Protein AF-A0A7S2I4R6-F1 (afdb_monomer_lite)

Secondary structure (DSSP, 8-state):
-PPBPTTT--B--SSHHHHHHHHHHHHHHHHHHHTSS-TT--EEEEEEEEEPPSSSTT---SSEEEEEEEEEESS--TTS-SEEEEEEEPP--TT----HHHHHHIIIIIIS-HHHHHHHHHHHHGGG-SS--PPP------

Radius of gyration: 15.7 Å; chains: 1; bounding box: 38×29×45 Å

Sequence (142 aa):
RTRPGVWSGARFPHTADQILEFGAEWLTKAFHTFGSLPQDNRVEKIVSVERLPDSGENQAGGAATKAFITVKYAKKDPSLHEELFAKMPYEMLPNSPSTVKDTRHRLSSVYGDADGSELSTYVFCEHLFPFRIPRLYFCDIS

Structure (mmCIF, N/CA/C/O backbone):
data_AF-A0A7S2I4R6-F1
#
_entry.id   AF-A0A7S2I4R6-F1
#
loop_
_atom_site.group_PDB
_atom_site.id
_atom_site.type_symbol
_atom_site.label_atom_id
_atom_site.label_alt_id
_atom_site.label_comp_id
_atom_site.label_asym_id
_atom_site.label_entity_id
_atom_site.label_seq_id
_atom_site.pdbx_PDB_ins_code
_atom_site.Cartn_x
_atom_site.Cartn_y
_atom_site.Cartn_z
_atom_site.occupancy
_atom_site.B_iso_or_equiv
_atom_site.auth_seq_id
_atom_site.auth_comp_id
_atom_site.auth_asym_id
_atom_site.auth_atom_id
_atom_site.pdbx_PDB_model_num
ATOM 1 N N . ARG A 1 1 ? -4.218 -1.542 -18.105 1.00 56.28 1 ARG A N 1
ATOM 2 C CA . ARG A 1 1 ? -5.475 -2.179 -17.615 1.00 56.28 1 ARG A CA 1
ATOM 3 C C . ARG A 1 1 ? -5.106 -3.059 -16.428 1.00 56.28 1 ARG A C 1
ATOM 5 O O . ARG A 1 1 ? -4.233 -3.895 -16.602 1.00 56.28 1 ARG A O 1
ATOM 12 N N . THR A 1 2 ? -5.726 -2.858 -15.265 1.00 69.19 2 THR A N 1
ATOM 13 C CA . THR A 1 2 ? -5.475 -3.642 -14.042 1.00 69.19 2 THR A CA 1
ATOM 14 C C . THR A 1 2 ? -6.074 -5.046 -14.186 1.00 69.19 2 THR A C 1
ATOM 16 O O . THR A 1 2 ? -7.235 -5.191 -14.589 1.00 69.19 2 THR A O 1
ATOM 19 N N . ARG A 1 3 ? -5.274 -6.088 -13.932 1.00 79.94 3 ARG A N 1
ATOM 20 C CA . ARG A 1 3 ? -5.749 -7.480 -13.861 1.00 79.94 3 ARG A CA 1
ATOM 21 C C . ARG A 1 3 ? -6.255 -7.768 -12.437 1.00 79.94 3 ARG A C 1
ATOM 23 O O . ARG A 1 3 ? -5.840 -7.075 -11.510 1.00 79.94 3 ARG A O 1
ATOM 30 N N . PRO A 1 4 ? -7.192 -8.712 -12.245 1.00 89.19 4 PRO A N 1
ATOM 31 C CA . PRO A 1 4 ? -7.530 -9.190 -10.908 1.00 89.19 4 PRO A CA 1
ATOM 32 C C . PRO A 1 4 ? -6.313 -9.831 -10.241 1.00 89.19 4 PRO A C 1
ATOM 34 O O . PRO A 1 4 ? -5.543 -10.514 -10.915 1.00 89.19 4 PRO A O 1
ATOM 37 N N . GLY A 1 5 ? -6.166 -9.620 -8.939 1.00 89.88 5 GLY A N 1
ATOM 38 C CA . GLY A 1 5 ? -5.157 -10.295 -8.141 1.00 89.88 5 GLY A CA 1
ATOM 39 C C . GLY A 1 5 ? -5.476 -11.768 -7.921 1.00 89.88 5 GLY A C 1
ATOM 40 O O . GLY A 1 5 ? -6.641 -12.164 -7.847 1.00 89.88 5 GLY A O 1
ATOM 41 N N . VAL A 1 6 ? -4.430 -12.582 -7.846 1.00 90.12 6 VAL A N 1
ATOM 42 C CA . VAL A 1 6 ? -4.494 -14.035 -7.686 1.00 90.12 6 VAL A CA 1
ATOM 43 C C . VAL A 1 6 ? -5.010 -14.411 -6.298 1.00 90.12 6 VAL A C 1
ATOM 45 O O . VAL A 1 6 ? -5.686 -15.430 -6.167 1.00 90.12 6 VAL A O 1
ATOM 48 N N . TRP A 1 7 ? -4.737 -13.603 -5.269 1.00 89.88 7 TRP A N 1
ATOM 49 C CA . TRP A 1 7 ? -5.134 -13.914 -3.894 1.00 89.88 7 TRP A CA 1
ATOM 50 C C . TRP A 1 7 ? -6.493 -13.335 -3.518 1.00 89.88 7 TRP A C 1
ATOM 52 O O . TRP A 1 7 ? -7.334 -14.053 -2.982 1.00 89.88 7 TRP A O 1
ATOM 62 N N . SER A 1 8 ? -6.739 -12.054 -3.800 1.00 89.56 8 SER A N 1
ATOM 63 C CA . SER A 1 8 ? -8.001 -11.403 -3.422 1.00 89.56 8 SER A CA 1
ATOM 64 C C . SER A 1 8 ? -9.086 -11.492 -4.497 1.00 89.56 8 SER A C 1
ATOM 66 O O . SER A 1 8 ? -10.256 -11.237 -4.210 1.00 89.56 8 SER A O 1
ATOM 68 N N . GLY A 1 9 ? -8.722 -11.769 -5.756 1.00 89.88 9 GLY A N 1
ATOM 69 C CA . GLY A 1 9 ? -9.626 -11.643 -6.905 1.00 89.88 9 GLY A CA 1
ATOM 70 C C . GLY A 1 9 ? -10.034 -10.196 -7.225 1.00 89.88 9 GLY A C 1
ATOM 71 O O . GLY A 1 9 ? -10.791 -9.960 -8.171 1.00 89.88 9 GLY A O 1
ATOM 72 N N . ALA A 1 10 ? -9.561 -9.206 -6.462 1.00 90.25 10 ALA A N 1
ATOM 73 C CA . ALA A 1 10 ? -9.870 -7.801 -6.677 1.00 90.25 10 ALA A CA 1
ATOM 74 C C . ALA A 1 10 ? -8.935 -7.194 -7.724 1.00 90.25 10 ALA A C 1
ATOM 76 O O . ALA A 1 10 ? -7.769 -7.561 -7.844 1.00 90.25 10 ALA A O 1
ATOM 77 N N . ARG A 1 11 ? -9.425 -6.202 -8.470 1.00 92.50 11 ARG A N 1
ATOM 78 C CA . ARG A 1 11 ? -8.520 -5.283 -9.170 1.00 92.50 11 ARG A CA 1
ATOM 79 C C . ARG A 1 11 ? -7.869 -4.379 -8.132 1.00 92.50 11 ARG A C 1
ATOM 81 O O . ARG A 1 11 ? -8.561 -3.937 -7.215 1.00 92.50 11 ARG A O 1
ATOM 88 N N . PHE A 1 12 ? -6.592 -4.073 -8.313 1.00 92.69 12 PHE A N 1
ATOM 89 C CA . PHE A 1 12 ? -5.825 -3.224 -7.406 1.00 92.69 12 PHE A CA 1
ATOM 90 C C . PHE A 1 12 ? -4.971 -2.213 -8.187 1.00 92.69 12 PHE A C 1
ATOM 92 O O . PHE A 1 12 ? -4.716 -2.428 -9.377 1.00 92.69 12 PHE A O 1
ATOM 99 N N . PRO A 1 13 ? -4.591 -1.081 -7.567 1.00 93.31 13 PRO A N 1
ATOM 100 C CA . PRO A 1 13 ? -3.796 -0.053 -8.222 1.00 93.31 13 PRO A CA 1
ATOM 101 C C . PRO A 1 13 ? -2.326 -0.481 -8.349 1.00 93.31 13 PRO A C 1
ATOM 103 O O . PRO A 1 13 ? -1.754 -1.065 -7.432 1.00 93.31 13 PRO A O 1
ATOM 106 N N . HIS A 1 14 ? -1.698 -0.140 -9.475 1.00 90.00 14 HIS A N 1
ATOM 107 C CA . HIS A 1 14 ? -0.263 -0.344 -9.730 1.00 90.00 14 HIS A CA 1
ATOM 108 C C . HIS A 1 14 ? 0.528 0.972 -9.767 1.00 90.00 14 HIS A C 1
ATOM 110 O O . HIS A 1 14 ? 1.735 0.960 -9.997 1.00 90.00 14 HIS A O 1
ATOM 116 N N . THR A 1 15 ? -0.135 2.114 -9.575 1.00 91.38 15 THR A N 1
ATOM 117 C CA . THR A 1 15 ? 0.505 3.433 -9.532 1.00 91.38 15 THR A CA 1
ATOM 118 C C . THR A 1 15 ? -0.082 4.287 -8.411 1.00 91.38 15 THR A C 1
ATOM 120 O O . THR A 1 15 ? -1.206 4.060 -7.960 1.00 91.38 15 THR A O 1
ATOM 123 N N . ALA A 1 16 ? 0.672 5.308 -7.992 1.00 92.81 16 ALA A N 1
ATOM 124 C CA . ALA A 1 16 ? 0.204 6.325 -7.049 1.00 92.81 16 ALA A CA 1
ATOM 125 C C . ALA A 1 16 ? -1.092 7.008 -7.524 1.00 92.81 16 ALA A C 1
ATOM 127 O O . ALA A 1 16 ? -2.025 7.169 -6.742 1.00 92.81 16 ALA A O 1
ATOM 128 N N . ASP A 1 17 ? -1.182 7.331 -8.815 1.00 93.50 17 ASP A N 1
ATOM 129 C CA . ASP A 1 17 ? -2.372 7.966 -9.389 1.00 93.50 17 ASP A CA 1
ATOM 130 C C . ASP A 1 17 ? -3.585 7.029 -9.336 1.00 93.50 17 ASP A C 1
ATOM 132 O O . ASP A 1 17 ? -4.675 7.440 -8.947 1.00 93.50 17 ASP A O 1
ATOM 136 N N . GLN A 1 18 ? -3.391 5.734 -9.609 1.00 94.12 18 GLN A N 1
ATOM 137 C CA . GLN A 1 18 ? -4.470 4.750 -9.504 1.00 94.12 18 GLN A CA 1
ATOM 138 C C . GLN A 1 18 ? -4.967 4.565 -8.068 1.00 94.12 18 GLN A C 1
ATOM 140 O O . GLN A 1 18 ? -6.143 4.275 -7.877 1.00 94.12 18 GLN A O 1
ATOM 145 N N . ILE A 1 19 ? -4.116 4.743 -7.050 1.00 95.00 19 ILE A N 1
ATOM 146 C CA . ILE A 1 19 ? -4.567 4.724 -5.648 1.00 95.00 19 ILE A CA 1
ATOM 147 C C . ILE A 1 19 ? -5.593 5.842 -5.410 1.00 95.00 19 ILE A C 1
ATOM 149 O O . ILE A 1 19 ? -6.623 5.603 -4.778 1.00 95.00 19 ILE A O 1
ATOM 153 N N . LEU A 1 20 ? -5.344 7.039 -5.950 1.00 95.44 20 LEU A N 1
ATOM 154 C CA . LEU A 1 20 ? -6.283 8.160 -5.867 1.00 95.44 20 LEU A CA 1
ATOM 155 C C . LEU A 1 20 ? -7.563 7.891 -6.669 1.00 95.44 20 LEU A C 1
ATOM 157 O O . LEU A 1 20 ? -8.652 8.154 -6.163 1.00 95.44 20 LEU A O 1
ATOM 161 N N . GLU A 1 21 ? -7.447 7.333 -7.878 1.00 95.94 2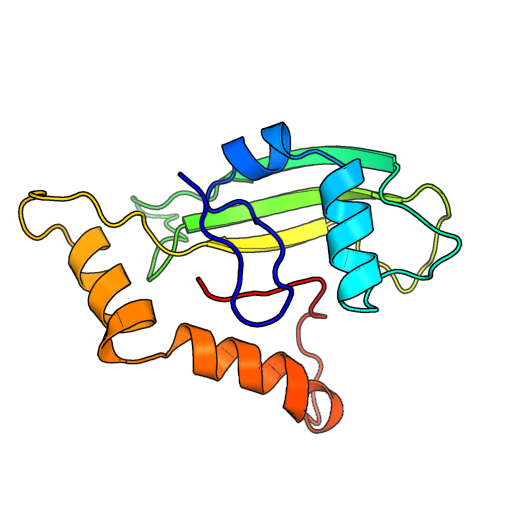1 GLU A N 1
ATOM 162 C CA . GLU A 1 21 ? -8.598 6.988 -8.729 1.00 95.94 21 GLU A CA 1
ATOM 163 C C . GLU A 1 21 ? -9.509 5.926 -8.097 1.00 95.94 21 GLU A C 1
ATOM 165 O O . GLU A 1 21 ? -10.731 6.015 -8.194 1.00 95.94 21 GLU A O 1
ATOM 170 N N . PHE A 1 22 ? -8.925 4.915 -7.450 1.00 95.75 22 PHE A N 1
ATOM 171 C CA . PHE A 1 22 ? -9.666 3.844 -6.779 1.00 95.75 22 PHE A CA 1
ATOM 172 C C . PHE A 1 22 ? -10.324 4.336 -5.482 1.00 95.75 22 PHE A C 1
ATOM 174 O O . PHE A 1 22 ? -11.424 3.902 -5.132 1.00 95.75 22 PHE A O 1
ATOM 181 N N . GLY A 1 23 ? -9.663 5.258 -4.780 1.00 97.19 23 GLY A N 1
ATOM 182 C CA . GLY A 1 23 ? -10.234 5.995 -3.662 1.00 97.19 23 GLY A CA 1
ATOM 183 C C . GLY A 1 23 ? -10.368 5.214 -2.349 1.00 97.19 23 GLY A C 1
ATOM 184 O O . GLY A 1 23 ? -9.993 4.047 -2.204 1.00 97.19 23 GLY A O 1
ATOM 185 N N . ALA A 1 24 ? -10.916 5.904 -1.347 1.00 98.31 24 ALA A N 1
ATOM 186 C CA . ALA A 1 24 ? -11.037 5.410 0.027 1.00 98.31 24 ALA A CA 1
ATOM 187 C C . ALA A 1 24 ? -11.976 4.197 0.166 1.00 98.31 24 ALA A C 1
ATOM 189 O O . ALA A 1 24 ? -11.744 3.319 1.000 1.00 98.31 24 ALA A O 1
ATOM 190 N N . GLU A 1 25 ? -13.021 4.119 -0.662 1.00 98.12 25 GLU A N 1
ATOM 191 C CA . GLU A 1 25 ? -13.946 2.981 -0.664 1.00 98.12 25 GLU A CA 1
ATOM 192 C C . GLU A 1 25 ? -13.231 1.692 -1.076 1.00 98.12 25 GLU A C 1
ATOM 194 O O . GLU A 1 25 ? -13.385 0.653 -0.428 1.00 98.12 25 GLU A O 1
ATOM 199 N N . TRP A 1 26 ? -12.380 1.767 -2.102 1.00 97.44 26 TRP A N 1
ATOM 200 C CA . TRP A 1 26 ? -11.589 0.618 -2.509 1.00 97.44 26 TRP A CA 1
ATOM 201 C C . TRP A 1 26 ? -10.606 0.189 -1.418 1.00 97.44 26 TRP A C 1
ATOM 203 O O . TRP A 1 26 ? -10.564 -0.996 -1.092 1.00 97.44 26 TRP A O 1
ATOM 213 N N . LEU A 1 27 ? -9.876 1.131 -0.801 1.00 98.00 27 LEU A N 1
ATOM 214 C CA . LEU A 1 27 ? -8.965 0.814 0.310 1.00 98.00 27 LEU A CA 1
ATOM 215 C C . LEU A 1 27 ? -9.704 0.154 1.475 1.00 98.00 27 LEU A C 1
ATOM 217 O O . LEU A 1 27 ? -9.223 -0.825 2.034 1.00 98.00 27 LEU A O 1
ATOM 221 N N . THR A 1 28 ? -10.903 0.642 1.800 1.00 98.38 28 THR A N 1
ATOM 222 C CA . THR A 1 28 ? -11.762 0.030 2.821 1.00 98.38 28 THR A CA 1
ATOM 223 C C . THR A 1 28 ? -12.051 -1.427 2.483 1.00 98.38 28 THR A C 1
ATOM 225 O O . THR A 1 28 ? -11.820 -2.313 3.305 1.00 98.38 28 THR A O 1
ATOM 228 N N . LYS A 1 29 ? -12.509 -1.698 1.256 1.00 97.56 29 LYS A N 1
ATOM 229 C CA . LYS A 1 29 ? -12.806 -3.062 0.814 1.00 97.56 29 LYS A CA 1
ATOM 230 C C . LYS A 1 29 ? -11.559 -3.945 0.823 1.00 97.56 29 LYS A C 1
ATOM 232 O O . LYS A 1 29 ? -11.638 -5.084 1.280 1.00 97.56 29 LYS A O 1
ATOM 237 N N . ALA A 1 30 ? -10.427 -3.435 0.347 1.00 96.81 30 ALA A N 1
ATOM 238 C CA . ALA A 1 30 ? -9.156 -4.148 0.322 1.00 96.81 30 ALA A CA 1
ATOM 239 C C . ALA A 1 30 ? -8.706 -4.532 1.742 1.00 96.81 30 ALA A C 1
ATOM 241 O O . ALA A 1 30 ? -8.431 -5.702 2.002 1.00 96.81 30 ALA A O 1
ATOM 242 N N . PHE A 1 31 ? -8.728 -3.585 2.682 1.00 97.75 31 PHE A N 1
ATOM 243 C CA . PHE A 1 31 ? -8.305 -3.821 4.064 1.00 97.75 31 PHE A CA 1
ATOM 244 C C . PHE A 1 31 ? -9.267 -4.740 4.827 1.00 97.75 31 PHE A C 1
ATOM 246 O O . PHE A 1 31 ? -8.821 -5.586 5.598 1.00 97.75 31 PHE A O 1
ATOM 253 N N . HIS A 1 32 ? -10.579 -4.646 4.579 1.00 97.44 32 HIS A N 1
ATOM 254 C CA . HIS A 1 32 ? -11.551 -5.603 5.122 1.00 97.44 32 HIS A CA 1
ATOM 255 C C . HIS A 1 32 ? -11.351 -7.010 4.569 1.00 97.44 32 HIS A C 1
ATOM 257 O O . HIS A 1 32 ? -11.408 -7.971 5.330 1.00 97.44 32 HIS A O 1
ATOM 263 N N . THR A 1 33 ? -11.107 -7.132 3.261 1.00 94.19 33 THR A N 1
ATOM 264 C CA . THR A 1 33 ? -10.868 -8.429 2.605 1.00 94.19 33 THR A CA 1
ATOM 265 C C . THR A 1 33 ? -9.623 -9.098 3.176 1.00 94.19 33 THR A C 1
ATOM 267 O O . THR A 1 33 ? -9.613 -10.305 3.390 1.00 94.19 33 THR A O 1
ATOM 270 N N . PHE A 1 34 ? -8.592 -8.305 3.470 1.00 93.81 34 PHE A N 1
ATOM 271 C CA . PHE A 1 34 ? -7.341 -8.787 4.045 1.00 93.81 34 PHE A CA 1
ATOM 272 C C . PHE A 1 34 ? -7.379 -8.947 5.577 1.00 93.81 34 PHE A C 1
ATOM 274 O O . PHE A 1 34 ? -6.449 -9.484 6.168 1.00 93.81 34 PHE A O 1
ATOM 281 N N . GLY A 1 35 ? -8.436 -8.469 6.241 1.00 94.44 35 GLY A N 1
ATOM 282 C CA . GLY A 1 35 ? -8.576 -8.509 7.701 1.00 94.44 35 GLY A CA 1
ATOM 283 C C . GLY A 1 35 ? -7.695 -7.509 8.463 1.00 94.44 35 GLY A C 1
ATOM 284 O O . GLY A 1 35 ? -7.590 -7.590 9.686 1.00 94.44 35 GLY A O 1
ATOM 285 N N . SER A 1 36 ? -7.069 -6.550 7.778 1.00 96.44 36 SER A N 1
ATOM 286 C CA . SER A 1 36 ? -6.210 -5.532 8.400 1.00 96.44 36 SER A CA 1
ATOM 287 C C . SER A 1 36 ? -6.992 -4.360 9.005 1.00 96.44 36 SER A C 1
ATOM 289 O O . SER A 1 36 ? -6.449 -3.624 9.832 1.00 96.44 36 SER A O 1
ATOM 291 N N . LEU A 1 37 ? -8.269 -4.214 8.637 1.00 98.00 37 LEU A N 1
ATOM 292 C CA . LEU A 1 37 ? -9.193 -3.207 9.153 1.00 98.00 37 LEU A CA 1
ATOM 293 C C . LEU A 1 37 ? -10.429 -3.887 9.786 1.00 98.00 37 LEU A C 1
ATOM 295 O O . LEU A 1 37 ? -11.002 -4.783 9.159 1.00 98.00 37 LEU A O 1
ATOM 299 N N . PRO A 1 38 ? -10.858 -3.492 11.003 1.00 97.56 38 PRO A N 1
ATOM 300 C CA . PRO A 1 38 ? -12.082 -4.007 11.619 1.00 97.56 38 PRO A CA 1
ATOM 301 C C . PRO A 1 38 ? -13.325 -3.727 10.767 1.00 97.56 38 PRO A C 1
ATOM 303 O O . PRO A 1 38 ? -13.466 -2.631 10.234 1.00 97.56 38 PRO A O 1
ATOM 306 N N . GLN A 1 39 ? -14.256 -4.686 10.699 1.00 97.56 39 GLN A N 1
ATOM 307 C CA . GLN A 1 39 ? -15.449 -4.621 9.832 1.00 97.56 39 GLN A CA 1
ATOM 308 C C . GLN A 1 39 ? -16.396 -3.453 10.145 1.00 97.56 39 GLN A C 1
ATOM 310 O O . GLN A 1 39 ? -17.216 -3.070 9.313 1.00 97.56 39 GLN A O 1
ATOM 315 N N . ASP A 1 40 ? -16.318 -2.897 11.352 1.00 97.81 40 ASP A N 1
ATOM 316 C CA . ASP A 1 40 ? -17.118 -1.758 11.785 1.00 97.81 40 ASP A CA 1
ATOM 317 C C . ASP A 1 40 ? -16.419 -0.405 11.543 1.00 97.81 40 ASP A C 1
ATOM 319 O O . ASP A 1 40 ? -16.951 0.636 11.947 1.00 97.81 40 ASP A O 1
ATOM 323 N N . ASN A 1 41 ? -15.246 -0.402 10.905 1.00 98.50 41 ASN A N 1
ATOM 324 C CA . ASN A 1 41 ? -14.477 0.784 10.543 1.00 98.50 41 ASN A CA 1
ATOM 325 C C . ASN A 1 41 ? -14.424 0.959 9.010 1.00 98.50 41 ASN A C 1
ATOM 327 O O . ASN A 1 41 ? -14.984 0.173 8.253 1.00 98.50 41 ASN A O 1
ATOM 331 N N . ARG A 1 42 ? -13.828 2.055 8.536 1.00 98.69 42 ARG A N 1
ATOM 332 C CA . ARG A 1 42 ? -13.559 2.308 7.113 1.00 98.69 42 ARG A CA 1
ATOM 333 C C . ARG A 1 42 ? -12.454 3.341 6.951 1.00 98.69 42 ARG A C 1
ATOM 335 O O . ARG A 1 42 ? -12.269 4.186 7.830 1.00 98.69 42 ARG A O 1
ATOM 342 N N . VAL A 1 43 ? -11.792 3.332 5.801 1.00 98.62 43 VAL A N 1
ATOM 343 C CA . VAL A 1 43 ? -11.015 4.489 5.349 1.00 98.62 43 VAL A CA 1
ATOM 344 C C . VAL A 1 43 ? -12.014 5.580 4.970 1.00 98.62 43 VAL A C 1
ATOM 346 O O . VAL A 1 43 ? -12.812 5.420 4.053 1.00 98.62 43 VAL A O 1
ATOM 349 N N . GLU A 1 44 ? -12.016 6.678 5.717 1.00 98.38 44 GLU A N 1
ATOM 350 C CA . GLU A 1 44 ? -12.892 7.823 5.475 1.00 98.38 44 GLU A CA 1
ATOM 351 C C . GLU A 1 44 ? -12.393 8.658 4.296 1.00 98.38 44 GLU A C 1
ATOM 353 O O . GLU A 1 44 ? -13.179 9.058 3.440 1.00 98.38 44 GLU A O 1
ATOM 358 N N . LYS A 1 45 ? -11.081 8.908 4.241 1.00 98.12 45 LYS A N 1
ATOM 359 C CA . LYS A 1 45 ? -10.453 9.649 3.145 1.00 98.12 45 LYS A CA 1
ATOM 360 C C . LYS A 1 45 ? -8.983 9.296 2.978 1.00 98.12 45 LYS A C 1
ATOM 362 O O . LYS A 1 45 ? -8.290 8.991 3.949 1.00 98.12 45 LYS A O 1
ATOM 367 N N . ILE A 1 46 ? -8.512 9.429 1.744 1.00 98.50 46 ILE A N 1
ATOM 368 C CA . ILE A 1 46 ? -7.089 9.521 1.421 1.00 98.50 46 ILE A CA 1
ATOM 369 C C . ILE A 1 46 ? -6.715 11.000 1.541 1.00 98.50 46 ILE A C 1
ATOM 371 O O . ILE A 1 46 ? -7.295 11.844 0.863 1.00 98.50 46 ILE A O 1
ATOM 375 N N . VAL A 1 47 ? -5.812 11.324 2.461 1.00 98.31 47 VAL A N 1
ATOM 376 C CA . VAL A 1 47 ? -5.337 12.692 2.712 1.00 98.31 47 VAL A CA 1
ATOM 377 C C . VAL A 1 47 ? -4.277 13.085 1.692 1.00 98.31 47 VAL A C 1
ATOM 379 O O . VAL A 1 47 ? -4.309 14.200 1.179 1.00 98.31 47 VAL A O 1
ATOM 382 N N . SER A 1 48 ? -3.353 12.176 1.393 1.00 98.00 48 SER A N 1
ATOM 383 C CA . SER A 1 48 ? -2.278 12.400 0.431 1.00 98.00 48 SER A CA 1
ATOM 384 C C . SER A 1 48 ? -1.757 11.078 -0.120 1.00 98.00 48 SER A C 1
ATOM 386 O O . SER A 1 48 ? -1.840 10.033 0.530 1.00 98.00 48 SER A O 1
ATOM 388 N N . VAL A 1 49 ? -1.204 11.146 -1.330 1.00 98.00 49 VAL A N 1
ATOM 389 C CA . VAL A 1 49 ? -0.370 10.098 -1.918 1.00 98.00 49 VAL A CA 1
ATOM 390 C C . VAL A 1 49 ? 0.886 10.779 -2.444 1.00 98.00 49 VAL A C 1
ATOM 392 O O . VAL A 1 49 ? 0.827 11.553 -3.397 1.00 98.00 49 VAL A O 1
ATOM 395 N N . GLU A 1 50 ? 2.018 10.521 -1.804 1.00 96.00 50 GLU A N 1
ATOM 396 C CA . GLU A 1 50 ? 3.315 11.072 -2.177 1.00 96.00 50 GLU A CA 1
ATOM 397 C C . GLU A 1 50 ? 4.139 9.993 -2.873 1.00 96.00 50 GLU A C 1
ATOM 399 O O . GLU A 1 50 ? 4.605 9.040 -2.246 1.00 96.00 50 GLU A O 1
ATOM 404 N N . ARG A 1 51 ? 4.332 10.135 -4.186 1.00 94.12 51 ARG A N 1
ATOM 405 C CA . ARG A 1 51 ? 5.226 9.255 -4.942 1.00 94.12 51 ARG A CA 1
ATOM 406 C C . ARG A 1 51 ? 6.675 9.542 -4.559 1.00 94.12 51 ARG A C 1
ATOM 408 O O . ARG A 1 51 ? 7.138 10.671 -4.681 1.00 94.12 51 ARG A O 1
ATOM 415 N N . LEU A 1 52 ? 7.414 8.493 -4.210 1.00 92.19 52 LEU A N 1
ATOM 416 C CA . LEU A 1 52 ? 8.839 8.610 -3.936 1.00 92.19 52 LEU A CA 1
ATOM 417 C C . LEU A 1 52 ? 9.660 8.674 -5.238 1.00 92.19 52 LEU A C 1
ATOM 419 O O . LEU A 1 52 ? 9.330 7.965 -6.200 1.00 92.19 52 LEU A O 1
ATOM 423 N N . PRO A 1 53 ? 10.744 9.476 -5.280 1.00 88.69 53 PRO A N 1
ATOM 424 C CA . PRO A 1 53 ? 11.600 9.594 -6.457 1.00 88.69 53 PRO A CA 1
ATOM 425 C C . PRO A 1 53 ? 12.179 8.243 -6.881 1.00 88.69 53 PRO A C 1
ATOM 427 O O . PRO A 1 53 ? 12.678 7.475 -6.055 1.00 88.69 53 PRO A O 1
ATOM 430 N N . ASP A 1 54 ? 12.158 7.956 -8.182 1.00 82.12 54 ASP A N 1
ATOM 431 C CA . ASP A 1 54 ? 12.726 6.728 -8.752 1.00 82.12 54 ASP A CA 1
ATOM 432 C C . ASP A 1 54 ? 14.049 6.948 -9.509 1.00 82.12 54 ASP A C 1
ATOM 434 O O . ASP A 1 54 ? 14.570 6.023 -10.131 1.00 82.12 54 ASP A O 1
ATOM 438 N N . SER A 1 55 ? 14.610 8.156 -9.410 1.00 80.62 55 SER A N 1
ATOM 439 C CA . SER A 1 55 ? 15.892 8.562 -9.991 1.00 80.62 55 SER A CA 1
ATOM 440 C C . SER A 1 55 ? 16.533 9.696 -9.184 1.00 80.62 55 SER A C 1
ATOM 442 O O . SER A 1 55 ? 15.827 10.427 -8.489 1.00 80.62 55 SER A O 1
ATOM 444 N N . GLY A 1 56 ? 17.843 9.890 -9.342 1.00 81.81 56 GLY A N 1
ATOM 445 C CA . GLY A 1 56 ? 18.605 10.947 -8.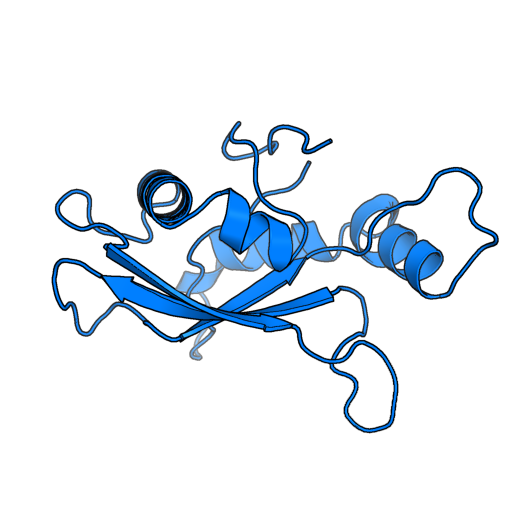665 1.00 81.81 56 GLY A CA 1
ATOM 446 C C . GLY A 1 56 ? 19.199 10.497 -7.328 1.00 81.81 56 GLY A C 1
ATOM 447 O O . GLY A 1 56 ? 19.084 9.337 -6.945 1.00 81.81 56 GLY A O 1
ATOM 448 N N . GLU A 1 57 ? 19.849 11.413 -6.611 1.00 80.19 57 GLU A N 1
ATOM 449 C CA . GLU A 1 57 ? 20.596 11.091 -5.379 1.00 80.19 57 GLU A CA 1
ATOM 450 C C . GLU A 1 57 ? 19.693 10.614 -4.229 1.00 80.19 57 GLU A C 1
ATOM 452 O O . GLU A 1 57 ? 20.090 9.761 -3.442 1.00 80.19 57 GLU A O 1
ATOM 457 N N . ASN A 1 58 ? 18.443 11.083 -4.193 1.00 79.94 58 ASN A N 1
ATOM 458 C CA . ASN A 1 58 ? 17.430 10.687 -3.208 1.00 79.94 58 ASN A CA 1
ATOM 459 C C . ASN A 1 58 ? 16.483 9.596 -3.737 1.00 79.94 58 ASN A C 1
ATOM 461 O O . ASN A 1 58 ? 15.310 9.545 -3.363 1.00 79.94 58 ASN A O 1
ATOM 465 N N . GLN A 1 59 ? 16.948 8.751 -4.662 1.00 80.94 59 GLN A N 1
ATOM 466 C CA . GLN A 1 59 ? 16.105 7.705 -5.232 1.00 80.94 59 GLN A CA 1
ATOM 467 C C . GLN A 1 59 ? 15.690 6.669 -4.175 1.00 80.94 59 GLN A C 1
ATOM 469 O O . GLN A 1 59 ? 16.514 6.047 -3.509 1.00 80.94 59 GLN A O 1
ATOM 474 N N . ALA A 1 60 ? 14.391 6.400 -4.102 1.00 78.44 60 ALA A N 1
ATOM 475 C CA . ALA A 1 60 ? 13.822 5.252 -3.400 1.00 78.44 60 ALA A CA 1
ATOM 476 C C . ALA A 1 60 ? 13.481 4.103 -4.377 1.00 78.44 60 ALA A C 1
ATOM 478 O O . ALA A 1 60 ? 12.975 3.048 -3.982 1.00 78.44 60 ALA A O 1
ATOM 479 N N . GLY A 1 61 ? 13.741 4.286 -5.677 1.00 63.19 61 GLY A N 1
ATOM 480 C CA . GLY A 1 61 ? 13.370 3.373 -6.761 1.00 63.19 61 GLY A CA 1
ATOM 481 C C . GLY A 1 61 ? 14.427 2.320 -7.098 1.00 63.19 61 GLY A C 1
ATOM 482 O O . GLY A 1 61 ? 15.124 2.439 -8.095 1.00 63.19 61 GLY A O 1
ATOM 483 N N . GLY A 1 62 ? 14.524 1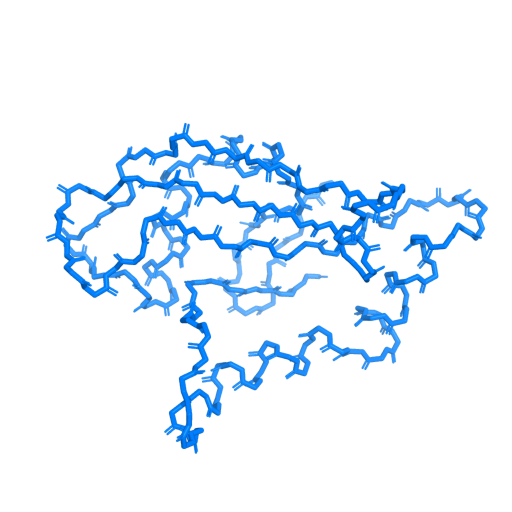.251 -6.304 1.00 73.06 62 GLY A N 1
ATOM 484 C CA . GLY A 1 62 ? 15.295 0.054 -6.675 1.00 73.06 62 GLY A CA 1
ATOM 485 C C . GLY A 1 62 ? 14.540 -0.838 -7.670 1.00 73.06 62 GLY A C 1
ATOM 486 O O . GLY A 1 62 ? 14.700 -0.735 -8.882 1.00 73.06 62 GLY A O 1
ATOM 487 N N . ALA A 1 63 ? 13.700 -1.729 -7.143 1.00 76.06 63 ALA A N 1
ATOM 488 C CA . ALA A 1 63 ? 12.944 -2.712 -7.929 1.00 76.06 63 ALA A CA 1
ATOM 489 C C . ALA A 1 63 ? 11.507 -2.289 -8.294 1.00 76.06 63 ALA A C 1
ATOM 491 O O . ALA A 1 63 ? 10.845 -2.967 -9.070 1.00 76.06 63 ALA A O 1
ATOM 492 N N . ALA A 1 64 ? 11.013 -1.193 -7.722 1.00 85.56 64 ALA A N 1
ATOM 493 C CA . ALA A 1 64 ? 9.600 -0.836 -7.765 1.00 85.56 64 ALA A CA 1
ATOM 494 C C . ALA A 1 64 ? 9.410 0.667 -7.561 1.00 85.56 64 ALA A C 1
ATOM 496 O O . ALA A 1 64 ? 10.215 1.301 -6.861 1.00 85.56 64 ALA A O 1
ATOM 497 N N . THR A 1 65 ? 8.304 1.188 -8.096 1.00 89.12 65 THR A N 1
ATOM 498 C CA . THR A 1 65 ? 7.777 2.491 -7.684 1.00 89.12 65 THR A CA 1
ATOM 499 C C . THR A 1 65 ? 7.246 2.390 -6.259 1.00 89.12 65 THR A C 1
ATOM 501 O O . THR A 1 65 ? 6.815 1.325 -5.809 1.00 89.12 65 THR A O 1
ATOM 504 N N . LYS A 1 66 ? 7.344 3.486 -5.511 1.00 92.75 66 LYS A N 1
ATOM 505 C CA . LYS A 1 66 ? 6.938 3.533 -4.109 1.00 92.75 66 LYS A CA 1
ATOM 506 C C . LYS A 1 66 ? 6.178 4.812 -3.829 1.00 92.75 66 LYS A C 1
ATOM 508 O O . LYS A 1 66 ? 6.423 5.822 -4.490 1.00 92.75 66 LYS A O 1
ATOM 513 N N . ALA A 1 67 ? 5.296 4.767 -2.846 1.00 95.81 67 ALA A N 1
ATOM 514 C CA . ALA A 1 67 ? 4.590 5.943 -2.371 1.00 95.81 67 ALA A CA 1
ATOM 515 C C . ALA A 1 67 ? 4.332 5.864 -0.865 1.00 95.81 67 ALA A C 1
ATOM 517 O O . ALA A 1 67 ? 4.143 4.770 -0.328 1.00 95.81 67 ALA A O 1
ATOM 518 N N . PHE A 1 68 ? 4.280 7.024 -0.215 1.00 97.31 68 PHE A N 1
ATOM 519 C CA . PHE A 1 68 ? 3.612 7.171 1.072 1.00 97.31 68 PHE A CA 1
ATOM 520 C C . PHE A 1 68 ? 2.155 7.561 0.847 1.00 97.31 68 PHE A C 1
ATOM 522 O O . PHE A 1 68 ? 1.842 8.358 -0.034 1.00 97.31 68 PHE A O 1
ATOM 529 N N . ILE A 1 69 ? 1.257 6.976 1.630 1.00 98.44 69 ILE A N 1
ATOM 530 C CA . ILE A 1 69 ? -0.179 7.237 1.578 1.00 98.44 69 ILE A CA 1
ATOM 531 C C . ILE A 1 69 ? -0.604 7.645 2.979 1.00 98.44 69 ILE A C 1
ATOM 533 O O . ILE A 1 69 ? -0.462 6.859 3.913 1.00 98.44 69 ILE A O 1
ATOM 537 N N . THR A 1 70 ? -1.167 8.837 3.132 1.00 98.69 70 THR A N 1
ATOM 538 C CA . THR A 1 70 ? -1.798 9.230 4.393 1.00 98.69 70 THR A CA 1
ATOM 539 C C . THR A 1 70 ? -3.301 9.036 4.279 1.00 98.69 70 THR A C 1
ATOM 541 O O . THR A 1 70 ? -3.930 9.536 3.346 1.00 98.69 70 THR A O 1
ATOM 544 N N . VAL A 1 71 ? -3.902 8.337 5.235 1.00 98.56 71 VAL A N 1
ATOM 545 C CA . VAL A 1 71 ? -5.345 8.089 5.308 1.00 98.56 71 VAL A CA 1
ATOM 546 C C . VAL A 1 71 ? -5.931 8.605 6.616 1.00 98.56 71 VAL A C 1
ATOM 548 O O . VAL A 1 71 ? -5.227 8.824 7.597 1.00 98.56 71 VAL A O 1
ATOM 551 N N . LYS A 1 72 ? -7.248 8.790 6.645 1.00 98.50 72 LYS A N 1
ATOM 552 C CA . LYS A 1 72 ? -8.013 8.923 7.889 1.00 98.50 72 LYS A CA 1
ATOM 553 C C . LYS A 1 72 ? -9.045 7.819 7.958 1.00 98.50 72 LYS A C 1
ATOM 555 O O . LYS A 1 72 ? -9.714 7.546 6.961 1.00 98.50 72 LYS A O 1
ATOM 560 N N . TYR A 1 73 ? -9.178 7.208 9.128 1.00 98.62 73 TYR A N 1
ATOM 561 C CA . TYR A 1 73 ? -10.224 6.229 9.403 1.00 98.62 73 TYR A CA 1
ATOM 562 C C . TYR A 1 73 ? -11.433 6.904 10.044 1.00 98.62 73 TYR A C 1
ATOM 564 O O . TYR A 1 73 ? -11.287 7.866 10.795 1.00 98.62 73 TYR A O 1
ATOM 572 N N . ALA A 1 74 ? -12.626 6.370 9.785 1.00 98.44 74 ALA A N 1
ATOM 573 C CA . ALA A 1 74 ? -13.858 6.904 10.364 1.00 98.44 74 ALA A CA 1
ATOM 574 C C . ALA A 1 74 ? -13.917 6.724 11.891 1.00 98.44 74 ALA A C 1
ATOM 576 O O . ALA A 1 74 ? -14.482 7.557 12.598 1.00 98.44 74 ALA A O 1
ATOM 577 N N . LYS A 1 75 ? -13.335 5.636 12.408 1.00 97.75 75 LYS A N 1
ATOM 578 C CA . LYS A 1 75 ? -13.136 5.410 13.842 1.00 97.75 75 LYS A CA 1
ATOM 579 C C . LYS A 1 75 ? -11.647 5.423 14.147 1.00 97.75 75 LYS A C 1
ATOM 581 O O . LYS A 1 75 ? -10.879 4.675 13.541 1.00 97.75 75 LYS A O 1
ATOM 586 N N . LYS A 1 76 ? -11.251 6.258 15.109 1.00 95.38 76 LYS A N 1
ATOM 587 C CA . LYS A 1 76 ? -9.876 6.294 15.607 1.00 95.38 76 LYS A CA 1
ATOM 588 C C . LYS A 1 76 ? -9.572 4.993 16.346 1.00 95.38 76 LYS A C 1
ATOM 590 O O . LYS A 1 76 ? -10.260 4.658 17.306 1.00 95.38 76 LYS A O 1
ATOM 595 N N . ASP A 1 77 ? -8.515 4.318 15.926 1.00 95.06 77 ASP A N 1
ATOM 596 C CA . ASP A 1 77 ? -8.020 3.089 16.536 1.00 95.06 77 ASP A CA 1
ATOM 597 C C . ASP A 1 77 ? -6.494 3.208 16.689 1.00 95.06 77 ASP A C 1
ATOM 599 O O . ASP A 1 77 ? -5.802 3.349 15.679 1.00 95.06 77 ASP A O 1
ATOM 603 N N . PRO A 1 78 ? -5.946 3.182 17.919 1.00 94.75 78 PRO A N 1
ATOM 604 C CA . PRO A 1 78 ? -4.505 3.292 18.152 1.00 94.75 78 PRO A CA 1
ATOM 605 C C . PRO A 1 78 ? -3.661 2.179 17.511 1.00 94.75 78 PRO A C 1
ATOM 607 O O . PRO A 1 78 ? -2.449 2.338 17.398 1.00 94.75 78 PRO A O 1
ATOM 610 N N . SER A 1 79 ? -4.271 1.056 17.124 1.00 94.50 79 SER A N 1
ATOM 611 C CA . SER A 1 79 ? -3.592 -0.050 16.439 1.00 94.50 79 SER A CA 1
ATOM 612 C C . SER A 1 79 ? -3.487 0.142 14.920 1.00 94.50 79 SER A C 1
ATOM 614 O O . SER A 1 79 ? -2.785 -0.626 14.251 1.00 94.50 79 SER A O 1
ATOM 616 N N . LEU A 1 80 ? -4.183 1.140 14.360 1.00 97.31 80 LEU A N 1
ATOM 617 C CA . LEU A 1 80 ? -4.173 1.443 12.934 1.00 97.31 80 LEU A CA 1
ATOM 618 C C . LEU A 1 80 ? -3.217 2.596 12.614 1.00 97.31 80 LEU A C 1
ATOM 620 O O . LEU A 1 80 ? -3.292 3.681 13.184 1.00 97.31 80 LEU A O 1
ATOM 624 N N . HIS A 1 81 ? -2.353 2.364 11.634 1.00 97.94 81 HIS A N 1
ATOM 625 C CA . HIS A 1 81 ? -1.457 3.351 11.058 1.00 97.94 81 HIS A CA 1
ATOM 626 C C . HIS A 1 81 ? -2.212 4.198 10.033 1.00 97.94 81 HIS A C 1
ATOM 628 O O . HIS A 1 81 ? -2.914 3.670 9.167 1.00 97.94 81 HIS A O 1
ATOM 634 N N . GLU A 1 82 ? -2.062 5.515 10.133 1.00 98.06 82 GLU A N 1
ATOM 635 C CA . GLU A 1 82 ? -2.604 6.475 9.165 1.00 98.06 82 GLU A CA 1
ATOM 636 C C . GLU A 1 82 ? -1.594 6.830 8.070 1.00 98.06 82 GLU A C 1
ATOM 638 O O . GLU A 1 82 ? -1.994 7.288 7.008 1.00 98.06 82 GLU A O 1
ATOM 643 N N . GLU A 1 83 ? -0.304 6.592 8.302 1.00 98.12 83 GLU A N 1
ATOM 644 C CA . GLU A 1 83 ? 0.763 6.748 7.315 1.00 98.12 83 GLU A CA 1
ATOM 645 C C . GLU A 1 83 ? 1.186 5.364 6.832 1.00 98.12 83 GLU A C 1
ATOM 647 O O . GLU A 1 83 ? 1.705 4.545 7.591 1.00 98.12 83 GLU A O 1
ATOM 652 N N . LEU A 1 84 ? 0.901 5.087 5.566 1.00 98.12 84 LEU A N 1
ATOM 653 C CA . LEU A 1 84 ? 1.104 3.797 4.930 1.00 98.12 84 LEU A CA 1
ATOM 654 C C . LEU A 1 84 ? 2.183 3.910 3.859 1.00 98.12 84 LEU A C 1
ATOM 656 O O . LEU A 1 84 ? 2.378 4.958 3.246 1.00 98.12 84 LEU A O 1
ATOM 660 N N . PHE A 1 85 ? 2.848 2.795 3.595 1.00 96.75 85 PHE A N 1
ATOM 661 C CA . PHE A 1 85 ? 3.824 2.663 2.525 1.00 96.75 85 PHE A CA 1
ATOM 662 C C . PHE A 1 85 ? 3.306 1.674 1.481 1.00 96.75 85 PHE A C 1
ATOM 664 O O . PHE A 1 85 ? 2.856 0.583 1.828 1.00 96.75 85 PHE A O 1
ATOM 671 N N . ALA A 1 86 ? 3.396 2.041 0.204 1.00 95.38 86 ALA A N 1
ATOM 672 C CA . ALA A 1 86 ? 3.033 1.183 -0.915 1.00 95.38 86 ALA A CA 1
ATOM 673 C C . ALA A 1 86 ? 4.239 0.935 -1.822 1.00 95.38 86 ALA A C 1
ATOM 675 O O . ALA A 1 86 ? 4.911 1.872 -2.256 1.00 95.38 86 ALA A O 1
ATOM 676 N N . LYS A 1 87 ? 4.472 -0.338 -2.150 1.00 93.38 87 LYS A N 1
ATOM 677 C CA . LYS A 1 87 ? 5.442 -0.801 -3.148 1.00 93.38 87 LYS A CA 1
ATOM 678 C C . LYS A 1 87 ? 4.663 -1.351 -4.340 1.00 93.38 87 LYS A C 1
ATOM 680 O O . LYS A 1 87 ? 3.850 -2.251 -4.171 1.00 93.38 87 LYS A O 1
ATOM 685 N N . MET A 1 88 ? 4.908 -0.813 -5.531 1.00 90.19 88 MET A N 1
ATOM 686 C CA . MET A 1 88 ? 4.218 -1.213 -6.761 1.00 90.19 88 MET A CA 1
ATOM 687 C C . MET A 1 88 ? 5.249 -1.532 -7.853 1.00 90.19 88 MET A C 1
ATOM 689 O O . MET A 1 88 ? 6.102 -0.676 -8.142 1.00 90.19 88 MET A O 1
ATOM 693 N N . PRO A 1 89 ? 5.207 -2.731 -8.465 1.00 84.81 89 PRO A N 1
ATOM 694 C CA . PRO A 1 89 ? 6.130 -3.108 -9.534 1.00 84.81 89 PRO A CA 1
ATOM 695 C C . PRO A 1 89 ? 6.149 -2.073 -10.663 1.00 84.81 89 PRO A C 1
ATOM 697 O O . PRO A 1 89 ? 5.146 -1.411 -10.928 1.00 84.81 89 PRO A O 1
ATOM 700 N N . TYR A 1 90 ? 7.285 -1.928 -11.349 1.00 82.56 90 TYR A N 1
ATOM 701 C CA . TYR A 1 90 ? 7.327 -1.090 -12.551 1.00 82.56 90 TYR A CA 1
ATOM 702 C C . TYR A 1 90 ? 6.373 -1.628 -13.622 1.00 82.56 90 TYR A C 1
ATOM 704 O O . TYR A 1 90 ? 6.150 -2.832 -13.712 1.00 82.56 90 TYR A O 1
ATOM 712 N N . GLU A 1 91 ? 5.831 -0.748 -14.457 1.00 76.62 91 GLU A N 1
ATOM 713 C CA . GLU A 1 91 ? 5.011 -1.165 -15.591 1.00 76.62 91 GLU A CA 1
ATOM 714 C C . GLU A 1 91 ? 5.869 -1.893 -16.641 1.00 76.62 91 GLU A C 1
ATOM 716 O O . GLU A 1 91 ? 6.915 -1.386 -17.056 1.00 76.62 91 GLU A O 1
ATOM 721 N N . MET A 1 92 ? 5.417 -3.066 -17.102 1.00 70.12 92 MET A N 1
ATOM 722 C CA . MET A 1 92 ? 5.973 -3.681 -18.310 1.00 70.12 92 MET A CA 1
ATOM 723 C C . MET A 1 92 ? 5.361 -3.036 -19.543 1.00 70.12 92 MET A C 1
ATOM 725 O O . MET A 1 92 ? 4.215 -3.306 -19.904 1.00 70.12 92 MET A O 1
ATOM 729 N N . LEU A 1 93 ? 6.153 -2.211 -20.216 1.00 65.19 93 LEU A N 1
ATOM 730 C CA . LEU A 1 93 ? 5.770 -1.617 -21.487 1.00 65.19 93 LEU A CA 1
ATOM 731 C C . LEU A 1 93 ? 6.102 -2.589 -22.634 1.00 65.19 93 LEU A C 1
ATOM 733 O O . LEU A 1 93 ? 7.272 -2.955 -22.796 1.00 65.19 93 LEU A O 1
ATOM 737 N N . PRO A 1 94 ? 5.119 -3.005 -23.458 1.00 58.25 94 PRO A N 1
ATOM 738 C CA . PRO A 1 94 ? 5.400 -3.816 -24.634 1.00 58.25 94 PRO A CA 1
ATOM 739 C C . PRO A 1 94 ? 6.295 -3.026 -25.598 1.00 58.25 94 PRO A C 1
ATOM 741 O O . PRO A 1 94 ? 6.001 -1.879 -25.926 1.00 58.25 94 PRO A O 1
ATOM 744 N N . ASN A 1 95 ? 7.382 -3.649 -26.056 1.00 54.75 95 ASN A N 1
ATOM 745 C CA . ASN A 1 95 ? 8.355 -3.088 -27.007 1.00 54.75 95 ASN A CA 1
ATOM 746 C C . ASN A 1 95 ? 9.207 -1.913 -26.496 1.00 54.75 95 ASN A C 1
ATOM 748 O O . ASN A 1 95 ? 9.808 -1.203 -27.302 1.00 54.75 95 ASN A O 1
ATOM 752 N N . SER A 1 96 ? 9.306 -1.709 -25.181 1.00 51.16 96 SER A N 1
ATOM 753 C CA . SER A 1 96 ? 10.315 -0.789 -24.654 1.00 51.16 96 SER A CA 1
ATOM 754 C C . SER A 1 96 ? 11.713 -1.388 -24.875 1.00 51.16 96 SER A C 1
ATOM 756 O O . SER A 1 96 ? 11.892 -2.582 -24.606 1.00 51.16 96 SER A O 1
ATOM 758 N N . PRO A 1 97 ? 12.716 -0.623 -25.359 1.00 55.94 97 PRO A N 1
ATOM 759 C CA . PRO A 1 97 ? 14.105 -1.075 -25.283 1.00 55.94 97 PRO A CA 1
ATOM 760 C C . PRO A 1 97 ? 14.396 -1.463 -23.831 1.00 55.94 97 PRO A C 1
ATOM 762 O O . PRO A 1 97 ? 13.815 -0.863 -22.931 1.00 55.94 97 PRO A O 1
ATOM 765 N N . SER A 1 98 ? 15.241 -2.468 -23.587 1.00 61.31 98 SER A N 1
ATOM 766 C CA . SER A 1 98 ? 15.515 -3.001 -22.243 1.00 61.31 98 SER A CA 1
ATOM 767 C C . SER A 1 98 ? 16.006 -1.901 -21.294 1.00 61.31 98 SER A C 1
ATOM 769 O O . SER A 1 98 ? 17.204 -1.648 -21.161 1.00 61.31 98 SER A O 1
ATOM 771 N N . THR A 1 99 ? 15.070 -1.200 -20.663 1.00 68.38 99 THR A N 1
ATOM 772 C CA . THR A 1 99 ? 15.357 -0.168 -19.678 1.00 68.38 99 THR A CA 1
ATOM 773 C C . THR A 1 99 ? 15.691 -0.854 -18.366 1.00 68.38 99 THR A C 1
ATOM 775 O O . THR A 1 99 ? 15.252 -1.973 -18.096 1.00 68.38 99 THR A O 1
ATOM 778 N N . VAL A 1 100 ? 16.426 -0.162 -17.496 1.00 67.50 100 VAL A N 1
ATOM 779 C CA . VAL A 1 100 ? 16.700 -0.662 -16.142 1.00 67.50 100 VAL A CA 1
ATOM 780 C C . VAL A 1 100 ? 15.396 -1.034 -15.421 1.00 67.50 100 VAL A C 1
ATOM 782 O O . VAL A 1 100 ? 15.364 -2.040 -14.722 1.00 67.50 100 VAL A O 1
ATOM 785 N N . LYS A 1 101 ? 14.303 -0.287 -15.638 1.00 71.75 101 LYS A N 1
ATOM 786 C CA . LYS A 1 101 ? 12.987 -0.553 -15.031 1.00 71.75 101 LYS A CA 1
ATOM 787 C C . LYS A 1 101 ? 12.341 -1.844 -15.557 1.00 71.75 101 LYS A C 1
ATOM 789 O O . LYS A 1 101 ? 11.857 -2.630 -14.748 1.00 71.75 101 LYS A O 1
ATOM 794 N N . ASP A 1 102 ? 12.406 -2.104 -16.865 1.00 70.94 102 ASP A N 1
ATOM 795 C CA . ASP A 1 102 ? 11.923 -3.360 -17.470 1.00 70.94 102 ASP A CA 1
ATOM 796 C C . ASP A 1 102 ? 12.728 -4.569 -16.963 1.00 70.94 102 ASP A C 1
ATOM 798 O O . ASP A 1 102 ? 12.159 -5.548 -16.481 1.00 70.94 102 ASP A O 1
ATOM 802 N N . THR A 1 103 ? 14.061 -4.468 -16.939 1.00 70.00 103 THR A N 1
ATOM 803 C CA . THR A 1 103 ? 14.925 -5.514 -16.367 1.00 70.00 103 THR A CA 1
ATOM 804 C C . THR A 1 103 ? 14.607 -5.771 -14.893 1.00 70.00 103 THR A C 1
ATOM 806 O O . THR A 1 103 ? 14.556 -6.922 -14.462 1.00 70.00 103 THR A O 1
ATOM 809 N N . ARG A 1 104 ? 14.358 -4.716 -14.107 1.00 73.94 104 AR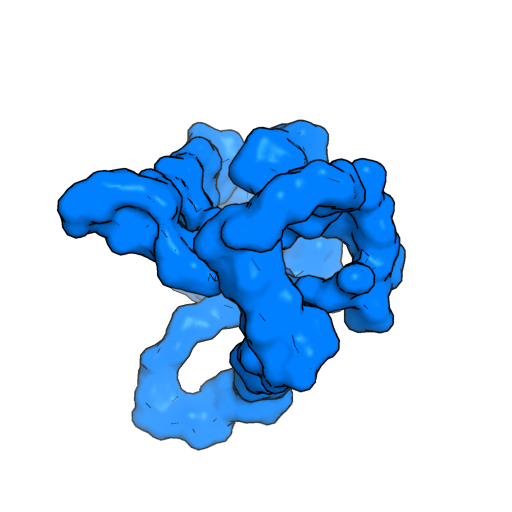G A N 1
ATOM 810 C CA . ARG A 1 104 ? 14.001 -4.839 -12.686 1.00 73.94 104 ARG A CA 1
ATOM 811 C C . ARG A 1 104 ? 12.653 -5.518 -12.484 1.00 73.94 104 ARG A C 1
ATOM 813 O O . ARG A 1 104 ? 12.590 -6.422 -11.661 1.00 73.94 104 ARG A O 1
ATOM 820 N N . HIS A 1 105 ? 11.624 -5.150 -13.247 1.00 74.69 105 HIS A N 1
ATOM 821 C CA . HIS A 1 105 ? 10.335 -5.841 -13.189 1.00 74.69 105 HIS A CA 1
ATOM 822 C C . HIS A 1 105 ? 10.494 -7.331 -13.516 1.00 74.69 105 HIS A C 1
ATOM 824 O O . HIS A 1 105 ? 10.026 -8.195 -12.777 1.00 74.69 105 HIS A O 1
ATOM 830 N N . ARG A 1 106 ? 11.220 -7.649 -14.596 1.00 71.44 106 ARG A N 1
ATOM 831 C CA . ARG A 1 106 ? 11.456 -9.038 -15.005 1.00 71.44 106 ARG A CA 1
ATOM 832 C C . ARG A 1 106 ? 12.175 -9.844 -13.927 1.00 71.44 106 ARG A C 1
ATOM 834 O O . ARG A 1 106 ? 11.790 -10.976 -13.667 1.00 71.44 106 ARG A O 1
ATOM 841 N N . LEU A 1 107 ? 13.198 -9.282 -13.290 1.00 69.50 107 LEU A N 1
ATOM 842 C CA . LEU A 1 107 ? 13.942 -9.982 -12.241 1.00 69.50 107 LEU A CA 1
ATOM 843 C C . LEU A 1 107 ? 13.132 -10.128 -10.949 1.00 69.50 107 LEU A C 1
ATOM 845 O O . LEU A 1 107 ? 13.097 -11.214 -10.381 1.00 69.50 107 LEU A O 1
ATOM 849 N N . SER A 1 108 ? 12.494 -9.056 -10.481 1.00 72.06 108 SER A N 1
ATOM 850 C CA . SER A 1 108 ? 11.843 -9.033 -9.168 1.00 72.06 108 SER A CA 1
ATOM 851 C C . SER A 1 108 ? 10.465 -9.689 -9.156 1.00 72.06 108 SER A C 1
ATOM 853 O O . SER A 1 108 ? 10.137 -10.352 -8.176 1.00 72.06 108 SER A O 1
ATOM 855 N N . SER A 1 109 ? 9.697 -9.552 -10.238 1.00 71.88 109 SER A N 1
ATOM 856 C CA . SER A 1 109 ? 8.286 -9.951 -10.263 1.00 71.88 109 SER A CA 1
ATOM 857 C C . SER A 1 109 ? 7.989 -11.110 -11.225 1.00 71.88 109 SER A C 1
ATOM 859 O O . SER A 1 109 ? 7.007 -11.809 -11.018 1.00 71.88 109 SER A O 1
ATOM 861 N N . VAL A 1 110 ? 8.808 -11.343 -12.265 1.00 70.56 110 VAL A N 1
ATOM 862 C CA . VAL A 1 110 ? 8.508 -12.358 -13.307 1.00 70.56 110 VAL A CA 1
ATOM 863 C C . VAL A 1 110 ? 9.361 -13.622 -13.182 1.00 70.56 110 VAL A C 1
ATOM 865 O O . VAL A 1 110 ? 8.821 -14.721 -13.167 1.00 70.56 110 VAL A O 1
ATOM 868 N N . TYR A 1 111 ? 10.688 -13.494 -13.124 1.00 69.38 111 TYR A N 1
ATOM 869 C CA . TYR A 1 111 ? 11.605 -14.642 -13.155 1.00 69.38 111 TYR A CA 1
ATOM 870 C C . TYR A 1 111 ? 12.116 -15.065 -11.777 1.00 69.38 111 TYR A C 1
ATOM 872 O O . TYR A 1 111 ? 12.452 -16.231 -11.598 1.00 69.38 111 TYR A O 1
ATOM 880 N N . GLY A 1 112 ? 12.218 -14.133 -10.824 1.00 66.75 112 GLY A N 1
ATOM 881 C CA . GLY A 1 112 ? 12.759 -14.408 -9.491 1.00 66.75 112 GLY A CA 1
ATOM 882 C C . GLY A 1 112 ? 11.718 -14.558 -8.383 1.00 66.75 112 GLY A C 1
ATOM 883 O O . GLY A 1 112 ? 12.098 -14.968 -7.294 1.00 66.75 112 GLY A O 1
ATOM 884 N N . ASP A 1 113 ? 10.455 -14.189 -8.638 1.00 74.56 113 ASP A N 1
ATOM 885 C CA . ASP A 1 113 ? 9.359 -14.131 -7.649 1.00 74.56 113 ASP A CA 1
ATOM 886 C C . ASP A 1 113 ? 9.780 -13.558 -6.276 1.00 74.56 113 ASP A C 1
ATOM 888 O O . ASP A 1 113 ? 9.380 -14.015 -5.200 1.00 74.56 113 ASP A O 1
ATOM 892 N N . ALA A 1 114 ? 10.653 -12.549 -6.302 1.00 80.56 114 ALA A N 1
ATOM 893 C CA . ALA A 1 114 ? 11.163 -11.932 -5.086 1.00 80.56 114 ALA A CA 1
ATOM 894 C C . ALA A 1 114 ? 10.038 -11.186 -4.358 1.00 80.56 114 ALA A C 1
ATOM 896 O O . ALA A 1 114 ? 9.966 -11.226 -3.131 1.00 80.56 114 ALA A O 1
ATOM 897 N N . ASP A 1 115 ? 9.140 -10.552 -5.119 1.00 84.50 115 ASP A N 1
ATOM 898 C CA . ASP A 1 115 ? 7.958 -9.898 -4.564 1.00 84.50 115 ASP A CA 1
ATOM 899 C C . ASP A 1 115 ? 6.989 -10.926 -3.954 1.00 84.50 115 ASP A C 1
ATOM 901 O O . ASP A 1 115 ? 6.550 -10.732 -2.824 1.00 84.50 115 ASP A O 1
ATOM 905 N N . GLY A 1 116 ? 6.702 -12.056 -4.616 1.00 87.69 116 GLY A N 1
ATOM 906 C CA . GLY A 1 116 ? 5.820 -13.080 -4.046 1.00 87.69 116 GLY A CA 1
ATOM 907 C C . GLY A 1 116 ? 6.394 -13.749 -2.797 1.00 87.69 116 GLY A C 1
ATOM 908 O O . GLY A 1 116 ? 5.654 -14.002 -1.842 1.00 87.69 116 GLY A O 1
ATOM 909 N N . SER A 1 117 ? 7.714 -13.942 -2.743 1.00 88.81 117 SER A N 1
ATOM 910 C CA . SER A 1 117 ? 8.415 -14.434 -1.549 1.00 88.81 117 SER A CA 1
ATOM 911 C C . SER A 1 117 ? 8.352 -13.441 -0.380 1.00 88.81 117 SER A C 1
ATOM 913 O O . SER A 1 117 ? 8.104 -13.844 0.760 1.00 88.81 117 SER A O 1
ATOM 915 N N . GLU A 1 118 ? 8.532 -12.141 -0.648 1.00 90.19 118 GLU A N 1
ATOM 916 C CA . GLU A 1 118 ? 8.365 -11.071 0.346 1.00 90.19 118 GLU A CA 1
ATOM 917 C C . GLU A 1 118 ? 6.934 -11.071 0.899 1.00 90.19 118 GLU A C 1
ATOM 919 O O . GLU A 1 118 ? 6.732 -11.147 2.112 1.00 90.19 118 GLU A O 1
ATOM 924 N N . LEU A 1 119 ? 5.936 -11.071 0.015 1.00 92.06 119 LEU A N 1
ATOM 925 C CA . LEU A 1 119 ? 4.530 -11.046 0.406 1.00 92.06 119 LEU A CA 1
ATOM 926 C C . LEU A 1 119 ? 4.110 -12.303 1.184 1.00 92.06 119 LEU A C 1
ATOM 928 O O . LEU A 1 119 ? 3.452 -12.193 2.216 1.00 92.06 119 LEU A O 1
ATOM 932 N N . SER A 1 120 ? 4.542 -13.488 0.750 1.00 92.06 120 SER A N 1
ATOM 933 C CA . SER A 1 120 ? 4.271 -14.746 1.460 1.00 92.06 120 SER A CA 1
ATOM 934 C C . SER A 1 120 ? 4.894 -14.748 2.857 1.00 92.06 120 SER A C 1
ATOM 936 O O . SER A 1 120 ? 4.289 -15.234 3.810 1.00 92.06 120 SER A O 1
ATOM 938 N N . THR A 1 121 ? 6.081 -14.154 3.007 1.00 93.75 121 THR A N 1
ATOM 939 C CA . THR A 1 121 ? 6.736 -14.008 4.312 1.00 93.75 121 THR A CA 1
ATOM 940 C C . THR A 1 121 ? 5.913 -13.129 5.252 1.00 93.75 121 THR A C 1
ATOM 942 O O . THR A 1 121 ? 5.735 -13.494 6.412 1.00 93.75 121 THR A O 1
ATOM 945 N N . TYR A 1 122 ? 5.358 -12.012 4.773 1.00 93.94 122 T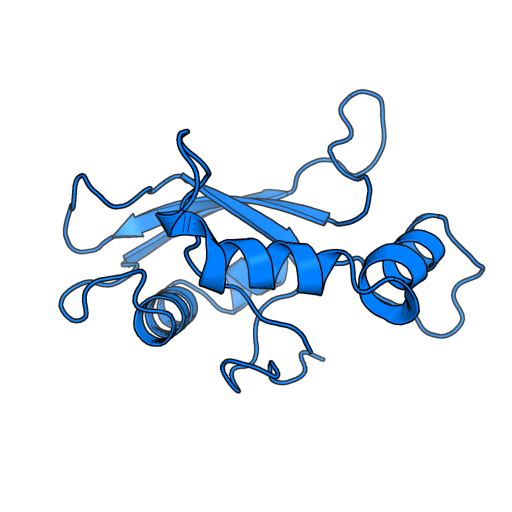YR A N 1
ATOM 946 C CA . TYR A 1 122 ? 4.441 -11.211 5.586 1.00 93.94 122 TYR A CA 1
ATOM 947 C C . TYR A 1 122 ? 3.182 -12.000 5.966 1.00 93.94 122 TYR A C 1
ATOM 949 O O . TYR A 1 122 ? 2.844 -12.076 7.141 1.00 93.94 122 TYR A O 1
ATOM 957 N N . VAL A 1 123 ? 2.520 -12.636 4.996 1.00 92.69 123 VAL A N 1
ATOM 958 C CA . VAL A 1 123 ? 1.250 -13.346 5.228 1.00 92.69 123 VAL A CA 1
ATOM 959 C C . VAL A 1 123 ? 1.406 -14.510 6.209 1.00 92.69 123 VAL A C 1
ATOM 961 O O . VAL A 1 123 ? 0.580 -14.679 7.104 1.00 92.69 123 VAL A O 1
ATOM 964 N N . PHE A 1 124 ? 2.446 -15.328 6.046 1.00 92.81 124 PHE A N 1
ATOM 965 C CA . PHE A 1 124 ? 2.573 -16.584 6.788 1.00 92.81 124 PHE A CA 1
ATOM 966 C C . PHE A 1 124 ? 3.522 -16.499 7.979 1.00 92.81 124 PHE A C 1
ATOM 968 O O . PHE A 1 124 ? 3.350 -17.254 8.933 1.00 92.81 124 PHE A O 1
ATOM 975 N N . CYS A 1 125 ? 4.507 -15.600 7.954 1.00 95.00 125 CYS A N 1
ATOM 976 C CA . CYS A 1 125 ? 5.601 -15.604 8.924 1.00 95.00 125 CYS A CA 1
ATOM 977 C C . CYS A 1 125 ? 5.662 -14.353 9.809 1.00 95.00 125 CYS A C 1
ATOM 979 O O . CYS A 1 125 ? 6.480 -14.348 10.724 1.00 95.00 125 CYS A O 1
ATOM 981 N N . GLU A 1 126 ? 4.815 -13.327 9.614 1.00 93.25 126 GLU A N 1
ATOM 982 C CA . GLU A 1 126 ? 4.830 -12.098 10.440 1.00 93.25 126 GLU A CA 1
ATOM 983 C C . GLU A 1 126 ? 4.839 -12.411 11.946 1.00 93.25 126 GLU A C 1
ATOM 985 O O . GLU A 1 126 ? 5.659 -11.883 12.694 1.00 93.25 126 GLU A O 1
ATOM 990 N N . HIS A 1 127 ? 3.986 -13.343 12.378 1.00 92.12 127 HIS A N 1
ATOM 991 C CA . HIS A 1 127 ? 3.839 -13.744 13.779 1.00 92.12 127 HIS A CA 1
ATOM 992 C C . HIS A 1 127 ? 5.029 -14.538 14.356 1.00 92.12 127 HIS A C 1
ATOM 994 O O . HIS A 1 127 ? 5.060 -14.791 15.560 1.00 92.12 127 HIS A O 1
ATOM 1000 N N . LEU A 1 128 ? 5.985 -14.958 13.520 1.00 96.12 128 LEU A N 1
ATOM 1001 C CA . LEU A 1 128 ? 7.150 -15.751 13.927 1.00 96.12 128 LEU A CA 1
ATOM 1002 C C . LEU A 1 128 ? 8.393 -14.892 14.192 1.00 96.12 128 LEU A C 1
ATOM 1004 O O . LEU A 1 128 ? 9.359 -15.386 14.777 1.00 96.12 128 LEU A O 1
ATOM 1008 N N . PHE A 1 129 ? 8.409 -13.626 13.765 1.00 94.06 129 PHE A N 1
ATOM 1009 C CA . PHE A 1 129 ? 9.595 -12.786 13.910 1.00 94.06 129 PHE A CA 1
ATOM 1010 C C . PHE A 1 129 ? 9.769 -12.278 15.352 1.00 94.06 129 PHE A C 1
ATOM 1012 O O . PHE A 1 129 ? 8.839 -11.715 15.929 1.00 94.06 129 PHE A O 1
ATOM 1019 N N . PRO A 1 130 ? 10.978 -12.385 15.941 1.00 96.00 130 PRO A N 1
ATOM 1020 C CA . PRO A 1 130 ? 11.254 -11.908 17.300 1.00 96.00 130 PRO A CA 1
ATOM 1021 C C . PRO A 1 130 ? 11.511 -10.390 17.366 1.00 96.00 130 PRO A C 1
ATOM 1023 O O . PRO A 1 130 ? 11.987 -9.874 18.376 1.00 96.00 130 PRO A O 1
ATOM 1026 N N . PHE A 1 131 ? 11.238 -9.666 16.283 1.00 95.44 131 PHE A N 1
ATOM 1027 C CA . PHE A 1 131 ? 11.408 -8.225 16.156 1.00 95.44 131 PHE A CA 1
ATOM 1028 C C . PHE A 1 131 ? 10.225 -7.631 15.393 1.00 95.44 131 PHE A C 1
ATOM 1030 O O . PHE A 1 131 ? 9.505 -8.327 14.681 1.00 95.44 131 PHE A O 1
ATOM 1037 N N . ARG A 1 132 ? 10.019 -6.322 15.547 1.00 92.50 132 ARG A N 1
ATOM 1038 C CA . ARG A 1 132 ? 8.923 -5.623 14.874 1.00 92.50 132 ARG A CA 1
ATOM 1039 C C . ARG A 1 132 ? 9.211 -5.498 13.384 1.00 92.50 132 ARG A C 1
ATOM 1041 O O . ARG A 1 132 ? 10.288 -5.045 13.003 1.00 92.50 132 ARG A O 1
ATOM 1048 N N . ILE A 1 133 ? 8.213 -5.821 12.575 1.00 94.12 133 ILE A N 1
ATOM 1049 C CA . ILE A 1 133 ? 8.188 -5.547 11.140 1.00 94.12 133 ILE A CA 1
ATOM 1050 C C . ILE A 1 133 ? 7.008 -4.618 10.815 1.00 94.12 133 ILE A C 1
ATOM 1052 O O . ILE A 1 133 ? 6.106 -4.473 11.645 1.00 94.12 133 ILE A O 1
ATOM 1056 N N . PRO A 1 134 ? 7.003 -3.948 9.648 1.00 93.25 134 PRO A N 1
ATOM 1057 C CA . PRO A 1 134 ? 5.845 -3.178 9.207 1.00 93.25 134 PRO A CA 1
ATOM 1058 C C . PRO A 1 134 ? 4.588 -4.050 9.136 1.00 93.25 134 PRO A C 1
ATOM 1060 O O . PRO A 1 134 ? 4.639 -5.155 8.610 1.00 93.25 134 PRO A O 1
ATOM 1063 N N . ARG A 1 135 ? 3.454 -3.543 9.621 1.00 94.19 135 ARG A N 1
ATOM 1064 C CA . ARG A 1 135 ? 2.176 -4.257 9.520 1.00 94.19 135 ARG A CA 1
ATOM 1065 C C . ARG A 1 135 ? 1.709 -4.298 8.066 1.00 94.19 135 ARG A C 1
ATOM 1067 O O . ARG A 1 135 ? 1.646 -3.255 7.411 1.00 94.19 135 ARG A O 1
ATOM 1074 N N . LEU A 1 136 ? 1.311 -5.473 7.587 1.00 95.75 136 LEU A N 1
ATOM 1075 C CA . LEU A 1 136 ? 0.749 -5.624 6.250 1.00 95.75 136 LEU A CA 1
ATOM 1076 C C . LEU A 1 136 ? -0.743 -5.249 6.228 1.00 95.75 136 LEU A C 1
ATOM 1078 O O . LEU A 1 136 ? -1.555 -5.817 6.956 1.00 95.75 136 LEU A O 1
ATOM 1082 N N . TYR A 1 137 ? -1.110 -4.287 5.377 1.00 97.00 137 TYR A N 1
ATOM 1083 C CA . TYR A 1 137 ? -2.502 -3.837 5.223 1.00 97.00 137 TYR A CA 1
ATOM 1084 C C . TYR A 1 137 ? -3.231 -4.516 4.067 1.00 97.00 137 TYR A C 1
ATOM 1086 O O . TYR A 1 137 ? -4.403 -4.866 4.185 1.00 97.00 137 TYR A O 1
ATOM 1094 N N . PHE A 1 138 ? -2.549 -4.671 2.941 1.00 96.31 138 PHE A N 1
ATOM 1095 C CA . PHE A 1 138 ? -3.058 -5.335 1.753 1.00 96.31 138 PHE A CA 1
ATOM 1096 C C . PHE A 1 138 ? -1.877 -5.677 0.849 1.00 96.31 138 PHE A C 1
ATOM 1098 O O . PHE A 1 138 ? -0.931 -4.895 0.741 1.00 96.31 138 PHE A O 1
ATOM 1105 N N . CYS A 1 139 ? -1.961 -6.809 0.163 1.00 94.69 139 CYS A N 1
ATOM 1106 C CA . CYS A 1 139 ? -1.074 -7.149 -0.938 1.00 94.69 139 CYS A CA 1
ATOM 1107 C C . CYS A 1 139 ? -1.758 -8.114 -1.899 1.00 94.69 139 CYS A C 1
ATOM 1109 O O . CYS A 1 139 ? -2.642 -8.873 -1.497 1.00 94.69 139 CYS A O 1
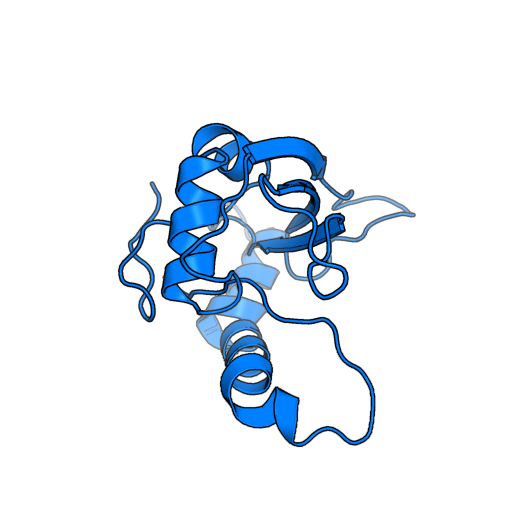ATOM 1111 N N . ASP A 1 140 ? -1.304 -8.115 -3.148 1.00 92.38 140 ASP A N 1
ATOM 1112 C CA . ASP A 1 140 ? -1.722 -9.088 -4.150 1.00 92.38 140 ASP A CA 1
ATOM 1113 C C . ASP A 1 140 ? -0.710 -9.159 -5.306 1.00 92.38 140 ASP A C 1
ATOM 1115 O O . ASP A 1 140 ? 0.182 -8.314 -5.418 1.00 92.38 140 ASP A O 1
ATOM 1119 N N . ILE A 1 141 ? -0.868 -10.165 -6.166 1.00 88.31 141 ILE A N 1
ATOM 1120 C CA . ILE A 1 141 ? -0.033 -10.455 -7.340 1.00 88.31 141 ILE A CA 1
ATOM 1121 C C . ILE A 1 141 ? -0.972 -10.709 -8.530 1.00 88.31 141 ILE A C 1
ATOM 1123 O O . ILE A 1 141 ? -2.010 -11.334 -8.345 1.00 88.31 141 ILE A O 1
ATOM 1127 N N . SER A 1 142 ? -0.658 -10.232 -9.744 1.00 81.94 142 SER A N 1
ATOM 1128 C CA . SER A 1 142 ? -1.549 -10.302 -10.930 1.00 81.94 142 SER A CA 1
ATOM 1129 C C . SER A 1 142 ? -0.864 -10.718 -12.225 1.00 81.94 142 SER A C 1
ATOM 1131 O O . SER A 1 142 ? 0.298 -10.285 -12.380 1.00 81.94 142 SER A O 1
#

Foldseek 3Di:
DFAQFPPQRDGDDQDLVVDVVCWFQNLQVQLVSVVVDDPVKTFPGWPDKAWAACDDPRHPNDLFTKIWIATDMPDDDPSDDRIDIDTHQQDQDPPDDPDSSNVSSCCPQNPPVVVVVVVVCLVPPCVVDPDDDDHDRGDGHD

Organism: NCBI:txid327968

pLDDT: mean 88.21, std 11.61, range [51.16, 98.69]